Protein AF-A0A521I6F6-F1 (afdb_monomer_lite)

pLDDT: mean 76.45, std 18.42, range [33.59, 97.12]

Radius of gyration: 25.3 Å; chains: 1; bounding box: 69×33×80 Å

Secondary structure (DSSP, 8-state):
-----S---TT-TTTGGG---------SSSHHHHHHHHHHHHHHHHHHHHHHTSSBHHHHHHHHHHHHHHHHHHHHHTT-TT--B-S---TT-SS--TTB--HHHHHHHHHHHHHHHHHHHHHHHHHHHHHHH-S--BSTT--TTSPPTT-TTSPPP---

Structure (mmCIF, N/CA/C/O backbone):
data_AF-A0A521I6F6-F1
#
_entry.id   AF-A0A521I6F6-F1
#
loop_
_atom_site.group_PDB
_atom_site.id
_atom_site.type_symbol
_atom_site.label_atom_id
_atom_site.label_alt_id
_atom_site.label_comp_id
_atom_site.label_asym_id
_atom_site.label_entity_id
_atom_site.label_seq_id
_atom_site.pdbx_PDB_ins_code
_atom_site.Cartn_x
_atom_site.Cartn_y
_atom_site.Cartn_z
_atom_site.occupancy
_atom_site.B_iso_or_equiv
_atom_site.auth_seq_id
_atom_site.auth_comp_id
_atom_site.auth_asym_id
_atom_site.auth_atom_id
_atom_site.pdbx_PDB_model_num
ATOM 1 N N . MET A 1 1 ? 45.689 -4.421 -14.479 1.00 36.25 1 MET A N 1
ATOM 2 C CA . MET A 1 1 ? 46.408 -5.324 -13.557 1.00 36.25 1 MET A CA 1
ATOM 3 C C . MET A 1 1 ? 45.400 -5.779 -12.518 1.00 36.25 1 MET A C 1
ATOM 5 O O . MET A 1 1 ? 44.936 -4.958 -11.743 1.00 36.25 1 MET A O 1
ATOM 9 N N . TRP A 1 2 ? 44.954 -7.030 -12.613 1.00 33.59 2 TRP A N 1
ATOM 10 C CA . TRP A 1 2 ? 43.974 -7.620 -11.702 1.00 33.59 2 TRP A CA 1
ATOM 11 C C . TRP A 1 2 ? 44.719 -8.201 -10.499 1.00 33.59 2 TRP A C 1
ATOM 13 O O . TRP A 1 2 ? 45.582 -9.055 -10.679 1.00 33.59 2 TRP A O 1
ATOM 23 N N . GLY A 1 3 ? 44.410 -7.725 -9.294 1.00 38.66 3 GLY A N 1
ATOM 24 C CA . GLY A 1 3 ? 44.897 -8.291 -8.039 1.00 38.66 3 GLY A CA 1
ATOM 25 C C . GLY A 1 3 ? 43.709 -8.768 -7.217 1.00 38.66 3 GLY A C 1
ATOM 26 O O . GLY A 1 3 ? 43.016 -7.954 -6.620 1.00 38.66 3 GLY A O 1
ATOM 27 N N . CYS A 1 4 ? 43.458 -10.076 -7.214 1.00 44.09 4 CYS A N 1
ATOM 28 C CA . CYS A 1 4 ? 42.505 -10.721 -6.318 1.00 44.09 4 CYS A CA 1
ATOM 29 C C . CYS A 1 4 ? 43.329 -11.585 -5.356 1.00 44.09 4 CYS A C 1
ATOM 31 O O . CYS A 1 4 ? 43.842 -12.628 -5.755 1.00 44.09 4 CYS A O 1
ATOM 33 N N . SER A 1 5 ? 43.530 -11.121 -4.121 1.00 51.38 5 SER A N 1
ATOM 34 C CA . SER A 1 5 ? 44.301 -11.836 -3.099 1.00 51.38 5 SER A CA 1
ATOM 35 C C . SER A 1 5 ? 43.396 -12.295 -1.950 1.00 51.38 5 SER A C 1
ATOM 37 O O . SER A 1 5 ? 43.054 -11.501 -1.075 1.00 51.38 5 SER A O 1
ATOM 39 N N . SER A 1 6 ? 43.114 -13.603 -1.949 1.00 49.06 6 SER A N 1
ATOM 40 C CA . SER A 1 6 ? 42.785 -14.450 -0.780 1.00 49.06 6 SER A CA 1
ATOM 41 C C . SER A 1 6 ? 41.321 -14.442 -0.264 1.00 49.06 6 SER A C 1
ATOM 43 O O . SER A 1 6 ? 40.502 -13.652 -0.725 1.00 49.06 6 SER A O 1
ATOM 45 N N . PRO A 1 7 ? 40.912 -15.441 0.553 1.00 48.81 7 PRO A N 1
ATOM 46 C CA . PRO A 1 7 ? 40.033 -16.532 0.133 1.00 48.81 7 PRO A CA 1
ATOM 47 C C . PRO A 1 7 ? 38.589 -16.325 0.615 1.00 48.81 7 PRO A C 1
ATOM 49 O O . PRO A 1 7 ? 38.342 -15.872 1.731 1.00 48.81 7 PRO A O 1
ATOM 52 N N . CYS A 1 8 ? 37.622 -16.720 -0.214 1.00 49.72 8 CYS A N 1
ATOM 53 C CA . CYS A 1 8 ? 36.204 -16.742 0.141 1.00 49.72 8 CYS A CA 1
ATOM 54 C C . CYS A 1 8 ? 35.937 -17.792 1.232 1.00 49.72 8 CYS A C 1
ATOM 56 O O . CYS A 1 8 ? 35.739 -18.970 0.945 1.00 49.72 8 CYS A O 1
ATOM 58 N N . GLY A 1 9 ? 35.933 -17.357 2.492 1.00 39.78 9 GLY A N 1
ATOM 59 C CA . GLY A 1 9 ? 35.354 -18.110 3.599 1.00 39.78 9 GLY A CA 1
ATOM 60 C C . GLY A 1 9 ? 33.828 -18.148 3.481 1.00 39.78 9 GLY A C 1
ATOM 61 O O . GLY A 1 9 ? 33.192 -17.150 3.143 1.00 39.78 9 GLY A O 1
ATOM 62 N N . VAL A 1 10 ? 33.240 -19.304 3.781 1.00 52.94 10 VAL A N 1
ATOM 63 C CA . VAL A 1 10 ? 31.837 -19.704 3.537 1.00 52.94 10 VAL A CA 1
ATOM 64 C C . VAL A 1 10 ? 30.796 -18.945 4.394 1.00 52.94 10 VAL A C 1
ATOM 66 O O . VAL A 1 10 ? 29.662 -19.386 4.538 1.00 52.94 10 VAL A O 1
ATOM 69 N N . LEU A 1 11 ? 31.149 -17.792 4.973 1.00 46.28 11 LEU A N 1
ATOM 70 C CA . LEU A 1 11 ? 30.332 -17.080 5.965 1.00 46.28 11 LEU A CA 1
ATOM 71 C C . LEU A 1 11 ? 29.989 -15.622 5.605 1.00 46.28 11 LEU A C 1
ATOM 73 O O . LEU A 1 11 ? 29.666 -14.830 6.486 1.00 46.28 11 LEU A O 1
ATOM 77 N N . SER A 1 12 ? 30.045 -15.225 4.327 1.00 44.75 12 SER A N 1
ATOM 78 C CA . SER A 1 12 ? 29.740 -13.834 3.948 1.00 44.75 12 SER A CA 1
ATOM 79 C C . SER A 1 12 ? 29.105 -13.670 2.562 1.00 44.75 12 SER A C 1
ATOM 81 O O . SER A 1 12 ? 29.614 -12.964 1.696 1.00 44.75 12 SER A O 1
ATOM 83 N N . ALA A 1 13 ? 27.937 -14.279 2.347 1.00 44.97 13 ALA A N 1
ATOM 84 C CA . ALA A 1 13 ? 27.111 -13.977 1.170 1.00 44.97 13 ALA A CA 1
ATOM 85 C C . ALA A 1 13 ? 26.519 -12.548 1.211 1.00 44.97 13 ALA A C 1
ATOM 87 O O . ALA A 1 13 ? 26.212 -11.971 0.173 1.00 44.97 13 ALA A O 1
ATOM 88 N N . VAL A 1 14 ? 26.410 -11.939 2.399 1.00 52.78 14 VAL A N 1
ATOM 89 C CA . VAL A 1 14 ? 25.788 -10.613 2.582 1.00 52.78 14 VAL A CA 1
ATOM 90 C C . VAL A 1 14 ? 26.764 -9.452 2.318 1.00 52.78 14 VAL A C 1
ATOM 92 O O . VAL A 1 14 ? 26.336 -8.369 1.926 1.00 52.78 14 VAL A O 1
ATOM 95 N N . MET A 1 15 ? 28.081 -9.658 2.451 1.00 45.84 15 MET A N 1
ATOM 96 C CA . MET A 1 15 ? 29.073 -8.577 2.306 1.00 45.84 15 MET A CA 1
ATOM 97 C C . MET A 1 15 ? 29.595 -8.404 0.868 1.00 45.84 15 MET A C 1
ATOM 99 O O . MET A 1 15 ? 30.057 -7.324 0.503 1.00 45.84 15 MET A O 1
ATOM 103 N N . CYS A 1 16 ? 29.457 -9.423 0.011 1.00 36.06 16 CYS A N 1
ATOM 104 C CA . CYS A 1 16 ? 29.855 -9.335 -1.401 1.00 36.06 16 CYS A CA 1
ATOM 105 C C . CYS A 1 16 ? 28.903 -8.455 -2.243 1.00 36.06 16 CYS A C 1
ATOM 107 O O . CYS A 1 16 ? 29.265 -7.993 -3.320 1.00 36.06 16 CYS A O 1
ATOM 109 N N . MET A 1 17 ? 27.711 -8.133 -1.729 1.00 48.28 17 MET A N 1
ATOM 110 C CA . MET A 1 17 ? 26.736 -7.285 -2.426 1.00 48.28 17 MET A CA 1
ATOM 111 C C . MET A 1 17 ? 27.010 -5.776 -2.281 1.00 48.28 17 MET A C 1
ATOM 113 O O . MET A 1 17 ? 26.285 -4.960 -2.847 1.00 48.28 17 MET A O 1
ATOM 117 N N . ARG A 1 18 ? 28.060 -5.378 -1.542 1.00 51.34 18 ARG A N 1
ATOM 118 C CA . ARG A 1 18 ? 28.409 -3.962 -1.314 1.00 51.34 18 ARG A CA 1
ATOM 119 C C . ARG A 1 18 ? 29.493 -3.414 -2.254 1.00 51.34 18 ARG A C 1
ATOM 121 O O . ARG A 1 18 ? 29.823 -2.239 -2.150 1.00 51.34 18 ARG A O 1
ATOM 128 N N . CYS A 1 19 ? 30.024 -4.200 -3.191 1.00 40.94 19 CYS A N 1
ATOM 129 C CA . CYS A 1 19 ? 31.080 -3.729 -4.092 1.00 40.94 19 CYS A CA 1
ATOM 130 C C . CYS A 1 19 ? 30.731 -3.961 -5.567 1.00 40.94 19 CYS A C 1
ATOM 132 O O . CYS A 1 19 ? 31.192 -4.899 -6.209 1.00 40.94 19 CYS A O 1
ATOM 134 N N . SER A 1 20 ? 29.890 -3.081 -6.106 1.00 45.88 20 SER A N 1
ATOM 135 C CA . SER A 1 20 ? 29.842 -2.773 -7.539 1.00 45.88 20 SER A CA 1
ATOM 136 C C . SER A 1 20 ? 29.241 -1.381 -7.748 1.00 45.88 20 SER A C 1
ATOM 138 O O . SER A 1 20 ? 28.039 -1.261 -7.979 1.00 45.88 20 SER A O 1
ATOM 140 N N . PRO A 1 21 ? 30.034 -0.299 -7.687 1.00 46.84 21 PRO A N 1
ATOM 141 C CA . PRO A 1 21 ? 29.662 0.939 -8.343 1.00 46.84 21 PRO A CA 1
ATOM 142 C C . PRO A 1 21 ? 30.082 0.834 -9.816 1.00 46.84 21 PRO A C 1
ATOM 144 O O . PRO A 1 21 ? 31.234 1.077 -10.168 1.00 46.84 21 PRO A O 1
ATOM 147 N N . MET A 1 22 ? 29.148 0.470 -10.700 1.00 43.25 22 MET A N 1
ATOM 148 C CA . MET A 1 22 ? 29.300 0.705 -12.142 1.00 43.25 22 MET A CA 1
ATOM 149 C C . MET A 1 22 ? 29.073 2.197 -12.424 1.00 43.25 22 MET A C 1
ATOM 151 O O . MET A 1 22 ? 28.010 2.615 -12.876 1.00 43.25 22 MET A O 1
ATOM 155 N N . ALA A 1 23 ? 30.077 3.015 -12.119 1.00 48.19 23 ALA A N 1
ATOM 156 C CA . ALA A 1 23 ? 30.152 4.400 -12.566 1.00 48.19 23 ALA A CA 1
ATOM 157 C C . ALA A 1 23 ? 30.894 4.448 -13.911 1.00 48.19 23 ALA A C 1
ATOM 159 O O . ALA A 1 23 ? 32.088 4.727 -13.972 1.00 48.19 23 ALA A O 1
ATOM 160 N N . GLY A 1 24 ? 30.180 4.127 -14.993 1.00 40.22 24 GLY A N 1
ATOM 161 C CA . GLY A 1 24 ? 30.572 4.539 -16.342 1.00 40.22 24 GLY A CA 1
ATOM 162 C C . GLY A 1 24 ? 30.176 6.004 -16.582 1.00 40.22 24 GLY A C 1
ATOM 163 O O . GLY A 1 24 ? 29.232 6.480 -15.942 1.00 40.22 24 GLY A O 1
ATOM 164 N N . PRO A 1 25 ? 30.869 6.740 -17.469 1.00 43.34 25 PRO A N 1
ATOM 165 C CA . PRO A 1 25 ? 30.523 8.123 -17.791 1.00 43.34 25 PRO A CA 1
ATOM 166 C C . PRO A 1 25 ? 29.089 8.183 -18.338 1.00 43.34 25 PRO A C 1
ATOM 168 O O . PRO A 1 25 ? 28.783 7.627 -19.394 1.00 43.34 25 PRO A O 1
ATOM 171 N N . ARG A 1 26 ? 28.194 8.809 -17.566 1.00 55.88 26 ARG A N 1
ATOM 172 C CA . ARG A 1 26 ? 26.788 9.016 -17.913 1.00 55.88 26 ARG A CA 1
ATOM 173 C C . ARG A 1 26 ? 26.696 10.112 -18.976 1.00 55.88 26 ARG A C 1
ATOM 175 O O . ARG A 1 26 ? 27.105 11.239 -18.731 1.00 55.88 26 ARG A O 1
ATOM 182 N N . HIS A 1 27 ? 26.119 9.797 -20.133 1.00 51.62 27 HIS A N 1
ATOM 183 C CA . HIS A 1 27 ? 25.447 10.820 -20.931 1.00 51.62 27 HIS A CA 1
ATOM 184 C C . HIS A 1 27 ? 24.109 11.116 -20.242 1.00 51.62 27 HIS A C 1
ATOM 186 O O . HIS A 1 27 ? 23.177 10.309 -20.236 1.00 51.62 27 HIS A O 1
ATOM 192 N N . ASP A 1 28 ? 24.107 12.245 -19.548 1.00 53.84 28 ASP A N 1
ATOM 193 C CA . ASP A 1 28 ? 23.118 12.704 -18.587 1.00 53.84 28 ASP A CA 1
ATOM 194 C C . ASP A 1 28 ? 21.894 13.330 -19.257 1.00 53.84 28 ASP A C 1
ATOM 196 O O . ASP A 1 28 ? 21.827 14.539 -19.374 1.00 53.84 28 ASP A O 1
ATOM 200 N N . GLU A 1 29 ? 20.908 12.519 -19.652 1.00 52.47 29 GLU A N 1
ATOM 201 C CA . GLU A 1 29 ? 19.541 12.998 -19.974 1.00 52.47 29 GLU A CA 1
ATOM 202 C C . GLU A 1 29 ? 18.436 12.034 -19.454 1.00 52.47 29 GLU A C 1
ATOM 204 O O . GLU A 1 29 ? 17.247 12.277 -19.636 1.00 52.47 29 GLU A O 1
ATOM 209 N N . GLY A 1 30 ? 18.798 10.923 -18.783 1.00 52.16 30 GLY A N 1
ATOM 210 C CA . GLY A 1 30 ? 17.850 9.876 -18.338 1.00 52.16 30 GLY A CA 1
ATOM 211 C C . GLY A 1 30 ? 17.871 9.520 -16.842 1.00 52.16 30 GLY A C 1
ATOM 212 O O . GLY A 1 30 ? 17.062 8.711 -16.391 1.00 52.16 30 GLY A O 1
ATOM 213 N N . GLY A 1 31 ? 18.786 10.097 -16.052 1.00 59.16 31 GLY A N 1
ATOM 214 C CA . GLY A 1 31 ? 18.905 9.814 -14.611 1.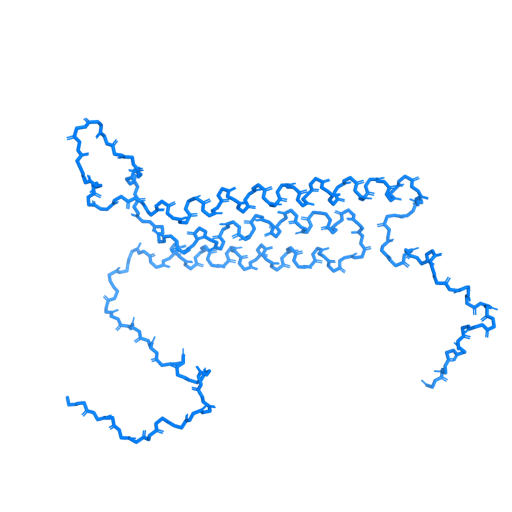00 59.16 31 GLY A CA 1
ATOM 215 C C . GLY A 1 31 ? 17.883 10.553 -13.738 1.00 59.16 31 GLY A C 1
ATOM 216 O O . GLY A 1 31 ? 17.480 10.045 -12.690 1.00 59.16 31 GLY A O 1
ATOM 217 N N . SER A 1 32 ? 17.423 11.724 -14.186 1.00 68.94 32 SER A N 1
ATOM 218 C CA . SER A 1 32 ? 16.439 12.557 -13.479 1.00 68.94 32 SER A CA 1
ATOM 219 C C . SER A 1 32 ? 15.095 11.844 -13.316 1.00 68.94 32 SER A C 1
ATOM 221 O O . SER A 1 32 ? 14.529 11.845 -12.224 1.00 68.94 32 SER A O 1
ATOM 223 N N . MET A 1 33 ? 14.623 11.165 -14.366 1.00 78.62 33 MET A N 1
ATOM 224 C CA . MET A 1 33 ? 13.333 10.468 -14.367 1.00 78.62 33 MET A CA 1
ATOM 225 C C . MET A 1 33 ? 13.295 9.328 -13.340 1.00 78.62 33 MET A C 1
ATOM 227 O O . MET A 1 33 ? 12.330 9.191 -12.590 1.00 78.62 33 MET A O 1
ATOM 231 N N . GLY A 1 34 ? 14.366 8.530 -13.267 1.00 83.69 34 GLY A N 1
ATOM 232 C CA . GLY A 1 34 ? 14.472 7.429 -12.308 1.00 83.69 34 GLY A CA 1
ATOM 233 C C . GLY A 1 34 ? 14.531 7.915 -10.859 1.00 83.69 34 GLY A C 1
ATOM 234 O O . GLY A 1 34 ? 13.883 7.331 -9.992 1.00 83.69 34 GLY A O 1
ATOM 235 N N . LEU A 1 35 ? 15.253 9.012 -10.604 1.00 86.88 35 LEU A N 1
ATOM 236 C CA . LEU A 1 35 ? 15.333 9.621 -9.275 1.00 86.88 35 LEU A CA 1
ATOM 237 C C . LEU A 1 35 ? 13.979 10.196 -8.834 1.00 86.88 35 LEU A C 1
ATOM 239 O O . LEU A 1 35 ? 13.560 9.966 -7.702 1.00 86.88 35 LEU A O 1
ATOM 243 N N . MET A 1 36 ? 13.275 10.898 -9.728 1.00 88.69 36 MET A N 1
ATOM 244 C CA . MET A 1 36 ? 11.937 11.423 -9.442 1.00 88.69 36 MET A CA 1
ATOM 245 C C . MET A 1 36 ? 10.956 10.297 -9.115 1.00 88.69 36 MET A C 1
ATOM 247 O O . MET A 1 36 ? 10.284 10.360 -8.088 1.00 88.69 36 MET A O 1
ATOM 251 N N . LEU A 1 37 ? 10.940 9.227 -9.918 1.00 88.81 37 LEU A N 1
ATOM 252 C CA . LEU A 1 37 ? 10.106 8.052 -9.655 1.00 88.81 37 LEU A CA 1
ATOM 253 C C . LEU A 1 37 ? 10.446 7.392 -8.312 1.00 88.81 37 LEU A C 1
ATOM 255 O O . LEU A 1 37 ? 9.536 7.079 -7.548 1.00 88.81 37 LEU A O 1
ATOM 259 N N . ALA A 1 38 ? 11.732 7.230 -7.982 1.00 90.19 38 ALA A N 1
ATOM 260 C CA . ALA A 1 38 ? 12.161 6.671 -6.698 1.00 90.19 38 ALA A CA 1
ATOM 261 C C . ALA A 1 38 ? 11.679 7.506 -5.498 1.00 90.19 38 ALA A C 1
ATOM 263 O O . ALA A 1 38 ? 11.189 6.947 -4.512 1.00 90.19 38 ALA A O 1
ATOM 264 N N . ILE A 1 39 ? 11.785 8.837 -5.581 1.00 94.19 39 ILE A N 1
ATOM 265 C CA . ILE A 1 39 ? 11.321 9.749 -4.525 1.00 94.19 39 ILE A CA 1
ATOM 266 C C . ILE A 1 39 ? 9.799 9.661 -4.385 1.00 94.19 39 ILE A C 1
ATOM 268 O O . ILE A 1 39 ? 9.297 9.491 -3.275 1.00 94.19 39 ILE A O 1
ATOM 272 N N . THR A 1 40 ? 9.061 9.707 -5.496 1.00 93.88 40 THR A N 1
ATOM 273 C CA . THR A 1 40 ? 7.599 9.586 -5.490 1.00 93.88 40 THR A CA 1
ATOM 274 C C . THR A 1 40 ? 7.144 8.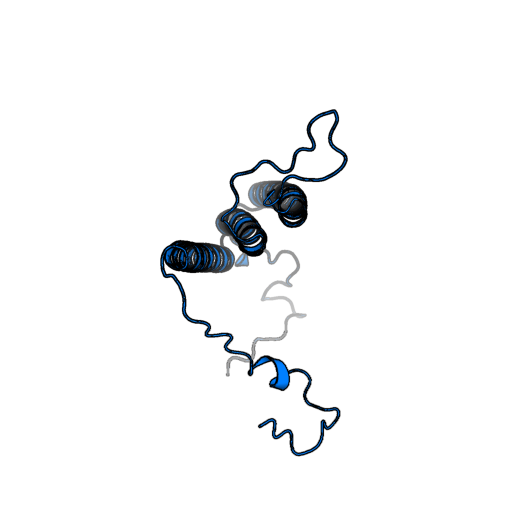261 -4.882 1.00 93.88 40 THR A C 1
ATOM 276 O O . THR A 1 40 ? 6.292 8.266 -3.997 1.00 93.88 40 THR A O 1
ATOM 279 N N . ILE A 1 41 ? 7.744 7.134 -5.282 1.00 94.81 41 ILE A N 1
ATOM 280 C CA . ILE A 1 41 ? 7.436 5.814 -4.713 1.00 94.81 41 ILE A CA 1
ATOM 281 C C . ILE A 1 41 ? 7.693 5.814 -3.204 1.00 94.81 41 ILE A C 1
ATOM 283 O O . ILE A 1 41 ? 6.837 5.374 -2.442 1.00 94.81 41 ILE A O 1
ATOM 287 N N . SER A 1 42 ? 8.832 6.350 -2.762 1.00 95.00 42 SER A N 1
ATOM 288 C CA . SER A 1 42 ? 9.194 6.390 -1.340 1.00 95.00 42 SER A CA 1
ATOM 289 C C . SER A 1 42 ? 8.183 7.185 -0.509 1.00 95.00 42 SER A C 1
ATOM 291 O O . SER A 1 42 ? 7.797 6.743 0.571 1.00 95.00 42 SER A O 1
ATOM 293 N N . ILE A 1 43 ? 7.701 8.321 -1.027 1.00 97.12 43 ILE A N 1
ATOM 294 C CA . ILE A 1 43 ? 6.662 9.132 -0.373 1.00 97.12 43 ILE A CA 1
ATOM 295 C C . ILE A 1 43 ? 5.340 8.361 -0.299 1.00 97.12 43 ILE A C 1
ATOM 297 O O . ILE A 1 43 ? 4.721 8.320 0.761 1.00 97.12 43 ILE A O 1
ATOM 301 N N . ILE A 1 44 ? 4.913 7.718 -1.390 1.00 96.75 44 ILE A N 1
ATOM 302 C CA . ILE A 1 44 ? 3.657 6.950 -1.420 1.00 96.75 44 ILE A CA 1
ATOM 303 C C . ILE A 1 44 ? 3.727 5.768 -0.442 1.00 96.75 44 ILE A C 1
ATOM 305 O O . ILE A 1 44 ? 2.771 5.530 0.295 1.00 96.75 44 ILE A O 1
ATOM 309 N N . VAL A 1 45 ? 4.862 5.061 -0.384 1.00 97.06 45 VAL A N 1
ATOM 310 C CA . VAL A 1 45 ? 5.085 3.982 0.591 1.00 97.06 45 VAL A CA 1
ATOM 311 C C . VAL A 1 45 ? 5.027 4.525 2.017 1.00 97.06 45 VAL A C 1
ATOM 313 O O . VAL A 1 45 ? 4.323 3.954 2.845 1.00 97.06 45 VAL A O 1
ATOM 316 N N . ALA A 1 46 ? 5.702 5.642 2.305 1.00 97.06 46 ALA A N 1
ATOM 317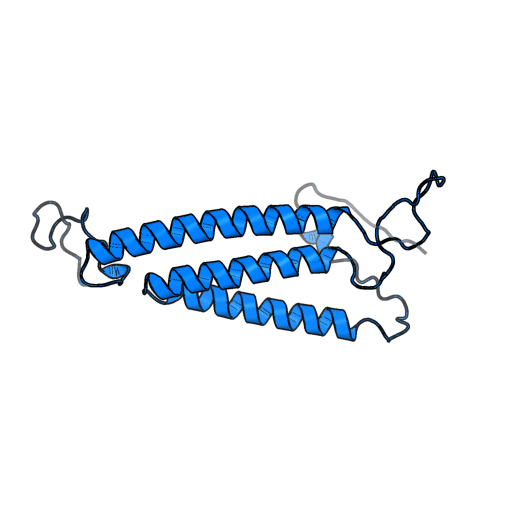 C CA . ALA A 1 46 ? 5.679 6.257 3.630 1.00 97.06 46 ALA A CA 1
ATOM 318 C C . ALA A 1 46 ? 4.255 6.649 4.056 1.00 97.06 46 ALA A C 1
ATOM 320 O O . ALA A 1 46 ? 3.831 6.315 5.159 1.00 97.06 46 ALA A O 1
ATOM 321 N N . VAL A 1 47 ? 3.488 7.288 3.168 1.00 97.06 47 VAL A N 1
ATOM 322 C CA . VAL A 1 47 ? 2.082 7.647 3.415 1.00 97.06 47 VAL A CA 1
ATOM 323 C C . VAL A 1 47 ? 1.230 6.400 3.651 1.00 97.06 47 VAL A C 1
ATOM 325 O O . VAL A 1 47 ? 0.458 6.360 4.606 1.00 97.06 47 VAL A O 1
ATOM 328 N N . GLY A 1 48 ? 1.394 5.364 2.826 1.00 96.19 48 GLY A N 1
ATOM 329 C CA . GLY A 1 48 ? 0.684 4.096 2.973 1.00 96.19 48 GLY A CA 1
ATOM 330 C C . GLY A 1 48 ? 0.961 3.412 4.314 1.00 96.19 48 GLY A C 1
ATOM 331 O O . GLY A 1 48 ? 0.028 2.983 4.989 1.00 96.19 48 GLY A O 1
ATOM 332 N N . VAL A 1 49 ? 2.224 3.376 4.746 1.00 96.69 49 VAL A N 1
ATOM 333 C CA . VAL A 1 49 ? 2.614 2.828 6.055 1.00 96.69 49 VAL A CA 1
ATOM 334 C C . VAL A 1 49 ? 2.041 3.667 7.198 1.00 96.69 49 VAL A C 1
ATOM 336 O O . VAL A 1 49 ? 1.451 3.108 8.117 1.00 96.69 49 VAL A O 1
ATOM 339 N N . LEU A 1 50 ? 2.138 4.998 7.137 1.00 96.31 50 LEU A N 1
ATOM 340 C CA . LEU A 1 50 ? 1.574 5.876 8.170 1.00 96.31 50 LEU A CA 1
ATOM 341 C C . LEU A 1 50 ? 0.049 5.720 8.299 1.00 96.31 50 LEU A C 1
ATOM 343 O O . LEU A 1 50 ? -0.481 5.753 9.408 1.00 96.31 50 LEU A O 1
ATOM 347 N N . LEU A 1 51 ? -0.656 5.495 7.188 1.00 94.62 51 LEU A N 1
ATOM 348 C CA . LEU A 1 51 ? -2.089 5.191 7.190 1.00 94.62 51 LEU A CA 1
ATOM 349 C C . LEU A 1 51 ? -2.398 3.848 7.865 1.00 94.62 51 LEU A C 1
ATOM 351 O O . LEU A 1 51 ? -3.368 3.766 8.618 1.00 94.62 51 LEU A O 1
ATOM 355 N N . LEU A 1 52 ? -1.574 2.815 7.660 1.00 93.94 52 LEU A N 1
ATOM 356 C CA . LEU A 1 52 ? -1.746 1.524 8.340 1.00 93.94 52 LEU A CA 1
ATOM 357 C C . LEU A 1 52 ? -1.590 1.626 9.865 1.00 93.94 52 LEU A C 1
ATOM 359 O O . LEU A 1 52 ? -2.218 0.859 10.587 1.00 93.94 52 LEU A O 1
ATOM 363 N N . LEU A 1 53 ? -0.796 2.580 10.358 1.00 93.75 53 LEU A N 1
ATOM 364 C CA . LEU A 1 53 ? -0.560 2.796 11.792 1.00 93.75 53 LEU A CA 1
ATOM 365 C C . LEU A 1 53 ? -1.659 3.621 12.488 1.00 93.75 53 LEU A C 1
ATOM 367 O O . LEU A 1 53 ? -1.584 3.857 13.689 1.00 93.75 53 LEU A O 1
ATOM 371 N N . SER A 1 54 ? -2.670 4.091 11.761 1.00 89.00 54 SER A N 1
ATOM 372 C CA . SER A 1 54 ? -3.584 5.132 12.249 1.00 89.00 54 SER A CA 1
ATOM 373 C C . SER A 1 54 ? -4.709 4.667 13.189 1.00 89.00 54 SER A C 1
ATOM 375 O O . SER A 1 54 ? -5.513 5.501 13.598 1.00 89.00 54 SER A O 1
ATOM 377 N N . GLY A 1 55 ? -4.795 3.372 13.514 1.00 86.69 55 GLY A N 1
ATOM 378 C CA . GLY A 1 55 ? -5.777 2.817 14.462 1.00 86.69 55 GLY A CA 1
ATOM 379 C C . GLY A 1 55 ? -7.237 2.792 13.981 1.00 86.69 55 GLY A C 1
ATOM 380 O O . GLY A 1 55 ? -8.062 2.112 14.577 1.00 86.69 55 GLY A O 1
ATOM 381 N N . GLU A 1 56 ? -7.577 3.456 12.872 1.00 90.38 56 GLU A N 1
ATOM 382 C CA . GLU A 1 56 ? -8.927 3.442 12.294 1.00 90.38 56 GLU A CA 1
ATOM 383 C C . GLU A 1 56 ? -9.037 2.443 11.131 1.00 90.38 56 GLU A C 1
ATOM 385 O O . GLU A 1 56 ? -8.266 2.495 10.168 1.00 90.38 56 GLU A O 1
ATOM 390 N N . LEU A 1 57 ? -10.063 1.581 11.154 1.00 91.25 57 LEU A N 1
ATOM 391 C CA . LEU A 1 57 ? -10.281 0.543 10.131 1.00 91.25 57 LEU A CA 1
ATOM 392 C C . LEU A 1 57 ? -10.388 1.122 8.713 1.00 91.25 57 LEU A C 1
ATOM 394 O O . LEU A 1 57 ? -9.845 0.562 7.763 1.00 91.25 57 LEU A O 1
ATOM 398 N N . PHE A 1 58 ? -11.062 2.263 8.553 1.00 90.81 58 PHE A N 1
ATOM 399 C CA . PHE A 1 58 ? -11.217 2.898 7.243 1.00 90.81 58 PHE A CA 1
ATOM 400 C C . PHE A 1 58 ? -9.886 3.434 6.698 1.00 90.81 58 PHE A C 1
ATOM 402 O O . PHE A 1 58 ? -9.574 3.261 5.518 1.00 90.81 58 PHE A O 1
ATOM 409 N N . ARG A 1 59 ? -9.061 4.031 7.565 1.00 93.44 59 ARG A N 1
ATOM 410 C CA . ARG A 1 59 ? -7.722 4.499 7.190 1.00 93.44 59 ARG A CA 1
ATOM 411 C C . ARG A 1 59 ? -6.790 3.338 6.857 1.00 93.44 59 ARG A C 1
ATOM 413 O O . ARG A 1 59 ? -5.976 3.479 5.950 1.00 93.44 59 ARG A O 1
ATOM 420 N N . LEU A 1 60 ? -6.957 2.185 7.507 1.00 94.12 60 LEU A N 1
ATOM 421 C CA . LEU A 1 60 ? -6.240 0.956 7.167 1.00 94.12 60 LEU A CA 1
ATOM 422 C C . LEU A 1 60 ? -6.576 0.490 5.741 1.00 94.12 60 LEU A C 1
ATOM 424 O O . LEU A 1 60 ? -5.663 0.209 4.966 1.00 94.12 60 LEU A O 1
ATOM 428 N N . VAL A 1 61 ? -7.858 0.479 5.350 1.00 95.12 61 VAL A N 1
ATOM 429 C CA . VAL A 1 61 ? -8.278 0.126 3.976 1.00 95.12 61 VAL A CA 1
ATOM 430 C C . VAL A 1 61 ? -7.675 1.088 2.946 1.00 95.12 61 VAL A C 1
ATOM 432 O O . VAL A 1 61 ? -7.150 0.646 1.922 1.00 95.12 61 VAL A O 1
ATOM 435 N N . ILE A 1 62 ? -7.689 2.395 3.224 1.00 95.25 62 ILE A N 1
ATOM 436 C CA . ILE A 1 62 ? -7.052 3.396 2.352 1.00 95.25 62 ILE A CA 1
ATOM 437 C C . ILE A 1 62 ? -5.533 3.178 2.294 1.00 95.25 62 ILE A C 1
ATOM 439 O O . ILE A 1 62 ? -4.952 3.230 1.212 1.00 95.25 62 ILE A O 1
ATOM 443 N N . GLY A 1 63 ? -4.887 2.882 3.424 1.00 95.06 63 GLY A N 1
ATOM 444 C CA . GLY A 1 63 ? -3.460 2.564 3.489 1.00 95.06 63 GLY A CA 1
ATOM 445 C C . GLY A 1 63 ? -3.087 1.370 2.609 1.00 95.06 63 GLY A C 1
ATOM 446 O O . GLY A 1 63 ? -2.130 1.450 1.839 1.00 95.06 63 GLY A O 1
ATOM 447 N N . LEU A 1 64 ? -3.893 0.303 2.636 1.00 95.62 64 LEU A N 1
ATOM 448 C CA . LEU A 1 64 ? -3.731 -0.854 1.748 1.00 95.62 64 LEU A CA 1
ATOM 449 C C . LEU A 1 64 ? -3.892 -0.479 0.267 1.00 95.62 64 LEU A C 1
ATOM 451 O O . LEU A 1 64 ? -3.113 -0.945 -0.565 1.00 95.62 64 LEU A O 1
ATOM 455 N N . ALA A 1 65 ? -4.851 0.387 -0.072 1.00 95.94 65 ALA A N 1
ATOM 456 C CA . ALA A 1 65 ? -5.058 0.853 -1.445 1.00 95.94 65 ALA A CA 1
ATOM 457 C C . ALA A 1 65 ? -3.863 1.658 -1.984 1.00 95.94 65 ALA A C 1
ATOM 459 O O . ALA A 1 65 ? -3.393 1.440 -3.108 1.00 95.94 65 ALA A O 1
ATOM 460 N N . VAL A 1 66 ? -3.343 2.570 -1.158 1.00 96.38 66 VAL A N 1
ATOM 461 C CA . VAL A 1 66 ? -2.172 3.397 -1.475 1.00 96.38 66 VAL A CA 1
ATOM 462 C C . VAL A 1 66 ? -0.923 2.522 -1.626 1.00 96.38 66 VAL A C 1
ATOM 464 O O . VAL A 1 66 ? -0.198 2.661 -2.613 1.00 96.38 66 VAL A O 1
ATOM 467 N N . LEU A 1 67 ? -0.703 1.563 -0.718 1.00 95.88 67 LEU A N 1
ATOM 468 C CA . LEU A 1 67 ? 0.412 0.614 -0.818 1.00 95.88 67 LEU A CA 1
ATOM 469 C C . LEU A 1 67 ? 0.313 -0.295 -2.042 1.00 95.88 67 LEU A C 1
ATOM 471 O O . LEU A 1 67 ? 1.327 -0.529 -2.695 1.00 95.88 67 LEU A O 1
ATOM 475 N N . GLY A 1 68 ? -0.884 -0.767 -2.397 1.00 94.75 68 GLY A N 1
ATOM 476 C CA . GLY A 1 68 ? -1.089 -1.551 -3.617 1.00 94.75 68 GLY A CA 1
ATOM 477 C C . GLY A 1 68 ? -0.644 -0.782 -4.863 1.00 94.75 68 GLY A C 1
ATOM 478 O O . GLY A 1 68 ? 0.063 -1.317 -5.717 1.00 94.75 68 GLY A O 1
ATOM 479 N N . THR A 1 69 ? -0.965 0.512 -4.925 1.00 95.19 69 THR A N 1
ATOM 480 C CA . THR A 1 69 ? -0.491 1.397 -6.001 1.00 95.19 69 THR A CA 1
ATOM 481 C C . THR A 1 69 ? 1.031 1.575 -5.962 1.00 95.19 69 THR A C 1
ATOM 483 O O . THR A 1 69 ? 1.677 1.510 -7.006 1.00 95.19 69 THR A O 1
ATOM 486 N N . ALA A 1 70 ? 1.628 1.724 -4.776 1.00 95.31 70 ALA A N 1
ATOM 487 C CA . ALA A 1 70 ? 3.079 1.831 -4.623 1.00 95.31 70 ALA A CA 1
ATOM 488 C C . ALA A 1 70 ? 3.825 0.583 -5.125 1.00 95.31 70 ALA A C 1
ATOM 490 O O . ALA A 1 70 ? 4.817 0.707 -5.840 1.00 95.31 70 ALA A O 1
ATOM 491 N N . VAL A 1 71 ? 3.330 -0.617 -4.805 1.00 93.88 71 VAL A N 1
ATOM 492 C CA . VAL A 1 71 ? 3.917 -1.888 -5.264 1.00 93.88 71 VAL A CA 1
ATOM 493 C C . VAL A 1 71 ? 3.889 -1.986 -6.789 1.00 93.88 71 VAL A C 1
ATOM 495 O O . VAL A 1 71 ? 4.896 -2.354 -7.393 1.00 93.88 71 VAL A O 1
ATOM 498 N N . ASN A 1 72 ? 2.783 -1.588 -7.426 1.00 93.56 72 ASN A N 1
ATOM 499 C CA . ASN A 1 72 ? 2.694 -1.556 -8.889 1.00 93.56 72 ASN A CA 1
ATOM 500 C C . ASN A 1 72 ? 3.772 -0.647 -9.506 1.00 93.56 72 ASN A C 1
ATOM 502 O O . ASN A 1 72 ? 4.404 -1.022 -10.495 1.00 93.56 72 ASN A O 1
ATOM 506 N N . LEU A 1 73 ? 4.037 0.513 -8.896 1.00 91.88 73 LEU A N 1
ATOM 507 C CA . LEU A 1 73 ? 5.094 1.426 -9.343 1.00 91.88 73 LEU A CA 1
ATOM 508 C C . LEU A 1 73 ? 6.506 0.863 -9.116 1.00 91.88 73 LEU A C 1
ATOM 510 O O . LEU A 1 73 ? 7.365 1.024 -9.982 1.00 91.88 73 LEU A O 1
ATOM 514 N N . VAL A 1 74 ? 6.751 0.167 -8.000 1.00 90.88 74 VAL A N 1
ATOM 515 C CA . VAL A 1 74 ? 8.037 -0.506 -7.728 1.00 90.88 74 VAL A CA 1
ATOM 516 C C . VAL A 1 74 ? 8.334 -1.562 -8.790 1.00 90.88 74 VAL A C 1
ATOM 518 O O . VAL A 1 74 ? 9.438 -1.593 -9.332 1.00 90.88 74 VAL A O 1
ATOM 521 N N . VAL A 1 75 ? 7.352 -2.402 -9.132 1.00 89.69 75 VAL A N 1
ATOM 522 C CA . VAL A 1 75 ? 7.517 -3.417 -10.184 1.00 89.69 75 VAL A CA 1
ATOM 523 C C . VAL A 1 75 ? 7.761 -2.745 -11.534 1.00 89.69 75 VAL A C 1
ATOM 525 O O . VAL A 1 75 ? 8.678 -3.139 -12.254 1.00 89.69 75 VAL A O 1
ATOM 528 N N . PHE A 1 76 ? 7.016 -1.688 -11.862 1.00 87.44 76 PHE A N 1
ATOM 529 C CA . PHE A 1 76 ? 7.215 -0.935 -13.101 1.00 87.44 76 PHE A CA 1
ATOM 530 C C . PHE A 1 76 ? 8.624 -0.329 -13.211 1.00 87.44 76 PHE A C 1
ATOM 532 O O . PHE A 1 76 ? 9.231 -0.355 -14.282 1.00 87.44 76 PHE A O 1
ATOM 539 N N . MET A 1 77 ? 9.194 0.146 -12.099 1.00 86.12 77 MET A N 1
ATOM 540 C CA . MET A 1 77 ? 10.550 0.702 -12.059 1.00 86.12 77 MET A CA 1
ATOM 541 C C . MET A 1 77 ? 11.623 -0.308 -12.510 1.00 86.12 77 MET A C 1
ATOM 543 O O . MET A 1 77 ? 12.639 0.090 -13.083 1.00 86.12 77 MET A O 1
ATOM 547 N N . THR A 1 78 ? 11.387 -1.614 -12.334 1.00 83.38 78 THR A N 1
ATOM 548 C CA . THR A 1 78 ? 12.312 -2.673 -12.786 1.00 83.38 78 THR A CA 1
ATOM 549 C C . THR A 1 78 ? 12.389 -2.810 -14.312 1.00 83.38 78 THR A C 1
ATOM 551 O O . THR A 1 78 ? 13.359 -3.358 -14.831 1.00 83.38 78 THR A O 1
ATOM 554 N N . ALA A 1 79 ? 11.407 -2.280 -15.052 1.00 78.44 79 ALA A N 1
ATOM 555 C CA . ALA A 1 79 ? 11.263 -2.484 -16.494 1.00 78.44 79 ALA A CA 1
ATOM 556 C C . ALA A 1 79 ? 12.170 -1.616 -17.378 1.00 78.44 79 ALA A C 1
ATOM 558 O O . ALA A 1 79 ? 12.191 -1.825 -18.592 1.00 78.44 79 ALA A O 1
ATOM 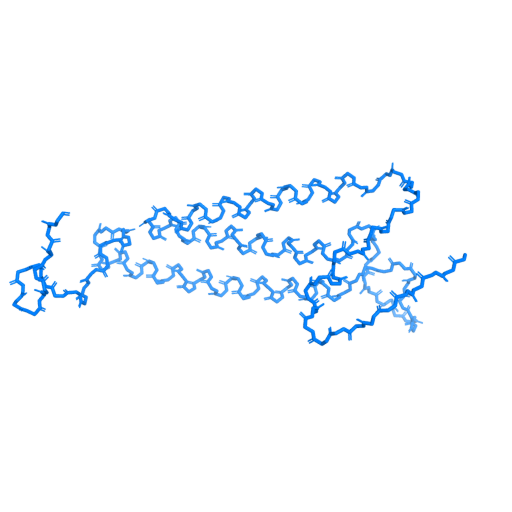559 N N . ARG A 1 80 ? 12.918 -0.676 -16.779 1.00 71.75 80 ARG A N 1
ATOM 560 C CA . ARG A 1 80 ? 13.653 0.415 -17.443 1.00 71.75 80 ARG A CA 1
ATOM 561 C C . ARG A 1 80 ? 12.719 1.306 -18.291 1.00 71.75 80 ARG A C 1
ATOM 563 O O . ARG A 1 80 ? 12.491 1.014 -19.465 1.00 71.75 80 ARG A O 1
ATOM 570 N N . PRO A 1 81 ? 12.205 2.421 -17.737 1.00 64.06 81 PRO A N 1
ATOM 571 C CA . PRO A 1 81 ? 11.380 3.361 -18.494 1.00 64.06 81 PRO A CA 1
ATOM 572 C C . PRO A 1 81 ? 12.246 4.050 -19.558 1.00 64.06 81 PRO A C 1
ATOM 574 O O . PRO A 1 81 ? 13.169 4.787 -19.223 1.00 64.06 81 PRO A O 1
ATOM 577 N N . GLY A 1 82 ? 12.011 3.771 -20.840 1.00 60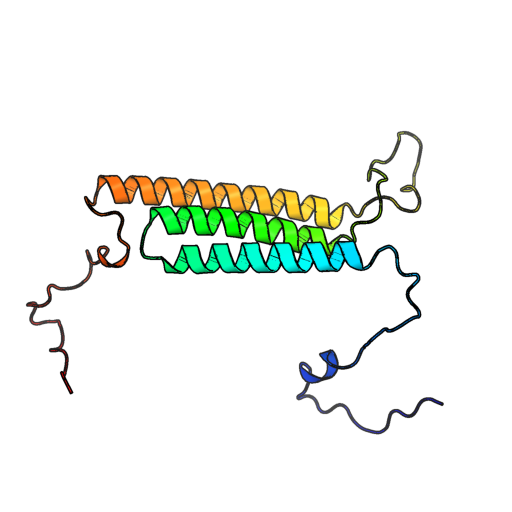.59 82 GLY A N 1
ATOM 578 C CA . GLY A 1 82 ? 12.816 4.372 -21.912 1.00 60.59 82 GLY A CA 1
ATOM 579 C C . GLY A 1 82 ? 12.569 3.848 -23.324 1.00 60.59 82 GLY A C 1
ATOM 580 O O . GLY A 1 82 ? 12.980 4.500 -24.276 1.00 60.59 82 GLY A O 1
ATOM 581 N N . SER A 1 83 ? 11.888 2.712 -23.488 1.00 62.56 83 SER A N 1
ATOM 582 C CA . SER A 1 83 ? 11.370 2.292 -24.793 1.00 62.56 83 SER A CA 1
ATOM 583 C C . SER A 1 83 ? 9.886 2.654 -24.912 1.00 62.56 83 SER A C 1
ATOM 585 O O . SER A 1 83 ? 9.116 2.371 -23.997 1.00 62.56 83 SER A O 1
ATOM 587 N N . LEU A 1 84 ? 9.495 3.278 -26.028 1.00 60.81 84 LEU A N 1
ATOM 588 C CA . LEU A 1 84 ? 8.097 3.557 -26.391 1.00 60.81 84 LEU A CA 1
ATOM 589 C C . LEU A 1 84 ? 7.549 2.579 -27.445 1.00 60.81 84 LEU A C 1
ATOM 591 O O . LEU A 1 84 ? 6.442 2.772 -27.941 1.00 60.81 84 LEU A O 1
ATOM 595 N N . THR A 1 85 ? 8.300 1.535 -27.802 1.00 64.00 85 THR A N 1
ATOM 596 C CA . THR A 1 85 ? 7.886 0.592 -28.846 1.00 64.00 85 THR A CA 1
ATOM 597 C C . THR A 1 85 ? 6.997 -0.500 -28.240 1.00 64.00 85 THR A C 1
ATOM 599 O O . THR A 1 85 ? 7.474 -1.245 -27.375 1.00 64.00 85 THR A O 1
ATOM 602 N N . PRO A 1 86 ? 5.726 -0.639 -28.669 1.00 62.16 86 PRO A N 1
ATOM 603 C CA . PRO A 1 86 ? 4.830 -1.666 -28.150 1.00 62.16 86 PRO A CA 1
ATOM 604 C C . PRO A 1 86 ? 5.439 -3.069 -28.300 1.00 62.16 86 PRO A C 1
ATOM 606 O O . PRO A 1 86 ? 5.987 -3.379 -29.361 1.00 62.16 86 PRO A O 1
ATOM 609 N N . PRO A 1 87 ? 5.334 -3.946 -27.286 1.00 64.88 87 PRO A N 1
ATOM 610 C CA . PRO A 1 87 ? 5.790 -5.329 -27.376 1.00 64.88 87 PRO A CA 1
ATOM 611 C C . PRO A 1 87 ? 4.760 -6.182 -28.132 1.00 64.88 87 PRO A C 1
ATOM 613 O O . PRO A 1 87 ? 4.171 -7.108 -27.581 1.00 64.88 87 PRO A O 1
ATOM 616 N N . VAL A 1 88 ? 4.504 -5.832 -29.392 1.00 67.62 88 VAL A N 1
ATOM 617 C CA . VAL A 1 88 ? 3.569 -6.534 -30.277 1.00 67.62 88 VAL A CA 1
ATOM 618 C C . VAL A 1 88 ? 4.338 -7.013 -31.502 1.00 67.62 88 VAL A C 1
ATOM 620 O O . VAL A 1 88 ? 5.077 -6.249 -32.118 1.00 67.62 88 VAL A O 1
ATOM 623 N N . ILE A 1 89 ? 4.186 -8.294 -31.835 1.00 66.81 89 ILE A N 1
ATOM 624 C CA . ILE A 1 89 ? 4.750 -8.878 -33.053 1.00 66.81 89 ILE A CA 1
ATOM 625 C C . ILE A 1 89 ? 3.751 -8.602 -34.178 1.00 66.81 89 ILE A C 1
ATOM 627 O O . ILE A 1 89 ? 2.619 -9.083 -34.128 1.00 66.81 89 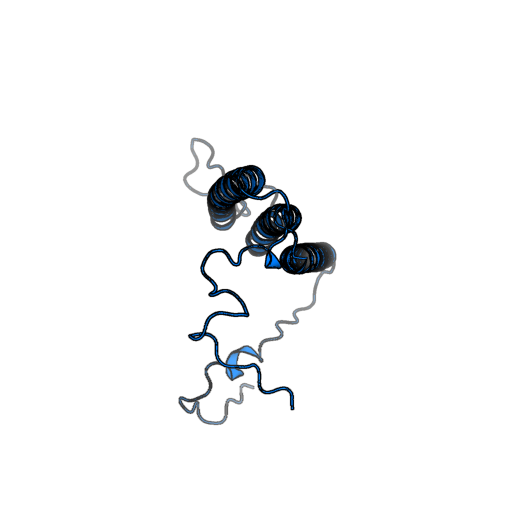ILE A O 1
ATOM 631 N N . GLU A 1 90 ? 4.145 -7.809 -35.171 1.00 69.19 90 GLU A N 1
ATOM 632 C CA . GLU A 1 90 ? 3.322 -7.599 -36.363 1.00 69.19 90 GLU A CA 1
ATOM 633 C C . GLU A 1 90 ? 3.193 -8.903 -37.175 1.00 69.19 90 GLU A C 1
ATOM 635 O O . GLU A 1 90 ? 4.148 -9.688 -37.251 1.00 69.19 90 GLU A O 1
ATOM 640 N N . PRO A 1 91 ? 2.024 -9.163 -37.792 1.00 61.69 91 PRO A N 1
ATOM 641 C CA . PRO A 1 91 ? 1.810 -10.368 -38.585 1.00 61.69 91 PRO A CA 1
ATOM 642 C C . PRO A 1 91 ? 2.795 -10.412 -39.764 1.00 61.69 91 PRO A C 1
ATOM 644 O O . PRO A 1 91 ? 2.738 -9.576 -40.660 1.00 61.69 91 PRO A O 1
ATOM 647 N N . GLY A 1 92 ? 3.701 -11.398 -39.757 1.00 66.00 92 GLY A N 1
ATOM 648 C CA . GLY A 1 92 ? 4.731 -11.588 -40.789 1.00 66.00 92 GLY A CA 1
ATOM 649 C C . GLY A 1 92 ? 6.179 -11.468 -40.299 1.00 66.00 92 GLY A C 1
ATOM 650 O O . GLY A 1 92 ? 7.090 -11.831 -41.039 1.00 66.00 92 GLY A O 1
ATOM 651 N N . PHE A 1 93 ? 6.409 -11.036 -39.055 1.00 62.84 93 PHE A N 1
ATOM 652 C CA . PHE A 1 93 ? 7.743 -10.983 -38.449 1.00 62.84 93 PHE A CA 1
ATOM 653 C C . PHE A 1 93 ? 7.956 -12.121 -37.441 1.00 62.84 93 PHE A C 1
ATOM 655 O O . PHE A 1 93 ? 7.084 -12.432 -36.636 1.00 62.84 93 PHE A O 1
ATOM 662 N N . THR A 1 94 ? 9.139 -12.743 -37.461 1.00 62.66 94 THR A N 1
ATOM 663 C CA . THR A 1 94 ? 9.525 -13.824 -36.529 1.00 62.66 94 THR A CA 1
ATOM 664 C C . THR A 1 94 ? 10.302 -13.326 -35.308 1.00 62.66 94 THR A C 1
ATOM 666 O O . THR A 1 94 ? 10.629 -14.117 -34.426 1.00 62.66 94 THR A O 1
ATOM 669 N N . THR A 1 95 ? 10.628 -12.032 -35.244 1.00 62.50 95 THR A N 1
ATOM 670 C CA . THR A 1 95 ? 11.463 -11.440 -34.188 1.00 62.50 95 THR A CA 1
ATOM 671 C C . THR A 1 95 ? 10.893 -10.113 -33.706 1.00 62.50 95 THR A C 1
ATOM 673 O O . THR A 1 95 ? 10.402 -9.323 -34.511 1.00 62.50 95 THR A O 1
ATOM 676 N N . LEU A 1 96 ? 11.002 -9.848 -32.401 1.00 61.72 96 LEU A N 1
ATOM 677 C CA . LEU A 1 96 ? 10.630 -8.557 -31.820 1.00 61.72 96 LEU A CA 1
ATOM 678 C C . LEU A 1 96 ? 11.511 -7.429 -32.395 1.00 61.72 96 LEU A C 1
ATOM 680 O O . LEU A 1 96 ? 12.717 -7.638 -32.566 1.00 61.72 96 LEU A O 1
ATOM 684 N N . PRO A 1 97 ? 10.950 -6.228 -32.635 1.00 63.91 97 PRO A N 1
ATOM 685 C CA . PRO A 1 97 ? 11.727 -5.047 -32.995 1.00 63.91 97 PRO A CA 1
ATOM 686 C C . PRO A 1 97 ? 12.843 -4.779 -31.976 1.00 63.91 97 PRO A C 1
ATOM 688 O O . PRO A 1 97 ? 12.633 -4.890 -30.763 1.00 63.91 97 PRO A O 1
ATOM 691 N N . ALA A 1 98 ? 14.030 -4.395 -32.456 1.00 59.88 98 ALA A N 1
ATOM 692 C CA . ALA A 1 98 ? 15.131 -3.993 -31.588 1.00 59.88 98 ALA A CA 1
ATOM 693 C C . ALA A 1 98 ? 14.696 -2.780 -30.748 1.00 59.88 98 ALA A C 1
ATOM 695 O O . ALA A 1 98 ? 14.411 -1.710 -31.282 1.00 59.88 98 ALA A O 1
ATOM 696 N N . GLY A 1 99 ? 14.608 -2.968 -29.431 1.00 64.00 99 GLY A N 1
ATOM 697 C CA . GLY A 1 99 ? 14.121 -1.946 -28.510 1.00 64.00 99 GLY A CA 1
ATOM 698 C C . GLY A 1 99 ? 12.635 -2.034 -28.170 1.00 64.00 99 GLY A C 1
ATOM 699 O O . GLY A 1 99 ? 12.112 -1.045 -27.684 1.00 64.00 99 GLY A O 1
ATOM 700 N N . ALA A 1 100 ? 11.945 -3.159 -28.384 1.00 66.44 100 ALA A N 1
ATOM 701 C CA . ALA A 1 100 ? 10.615 -3.391 -27.807 1.00 66.44 100 ALA A CA 1
ATOM 702 C C . ALA A 1 100 ? 10.625 -3.314 -26.264 1.00 66.44 100 ALA A C 1
ATOM 704 O O . ALA A 1 100 ? 11.618 -3.656 -25.615 1.00 66.44 100 ALA A O 1
ATOM 705 N N . VAL A 1 101 ? 9.517 -2.863 -25.671 1.00 70.56 101 VAL A N 1
ATOM 706 C CA . VAL A 1 101 ? 9.338 -2.824 -24.210 1.00 70.56 101 VAL A CA 1
ATOM 707 C C . VAL A 1 101 ? 9.398 -4.235 -23.610 1.00 70.56 101 VAL A C 1
ATOM 709 O O . VAL A 1 101 ? 8.948 -5.212 -24.206 1.00 70.56 101 VAL A O 1
ATOM 712 N N . ASN A 1 102 ? 9.930 -4.354 -22.392 1.00 74.88 102 ASN A N 1
ATOM 713 C CA . ASN A 1 102 ? 9.949 -5.621 -21.667 1.00 74.88 102 ASN A CA 1
ATOM 714 C C . ASN A 1 102 ? 8.520 -6.052 -21.284 1.00 74.88 102 ASN A C 1
ATOM 716 O O . ASN A 1 102 ? 7.907 -5.464 -20.394 1.00 74.88 102 ASN A O 1
ATOM 720 N N . ALA A 1 103 ? 8.012 -7.120 -21.902 1.00 82.38 103 ALA A N 1
ATOM 721 C CA . ALA A 1 103 ? 6.685 -7.667 -21.597 1.00 82.38 103 ALA A CA 1
ATOM 722 C C . ALA A 1 103 ? 6.599 -8.337 -20.207 1.00 82.38 103 ALA A C 1
ATOM 724 O O . ALA A 1 103 ? 5.512 -8.477 -19.649 1.00 82.38 103 ALA A O 1
ATOM 725 N N . LEU A 1 104 ? 7.736 -8.736 -19.621 1.00 85.50 104 LEU A N 1
ATOM 726 C CA . LEU A 1 104 ? 7.775 -9.446 -18.337 1.00 85.50 104 LEU A CA 1
ATOM 727 C C . LEU A 1 104 ? 7.285 -8.568 -17.167 1.00 85.50 104 LEU A C 1
ATOM 729 O O . LEU A 1 104 ? 6.317 -8.960 -16.515 1.00 85.50 104 LEU A O 1
ATOM 733 N N . PRO A 1 105 ? 7.847 -7.368 -16.908 1.00 85.50 105 PRO A N 1
ATOM 734 C CA . PRO A 1 105 ? 7.327 -6.488 -15.859 1.00 85.50 105 PRO A CA 1
ATOM 735 C C . PRO A 1 105 ? 5.885 -6.036 -16.114 1.00 85.50 105 PRO A C 1
ATOM 737 O O . PRO A 1 105 ? 5.131 -5.841 -15.167 1.00 85.50 105 PRO A O 1
ATOM 740 N N . GLN A 1 106 ? 5.477 -5.913 -17.382 1.00 85.94 106 GLN A N 1
ATOM 741 C CA . GLN A 1 106 ? 4.107 -5.547 -17.750 1.00 85.94 106 GLN A CA 1
ATOM 742 C C . GLN A 1 106 ? 3.097 -6.626 -17.334 1.00 85.94 106 GLN A C 1
ATOM 744 O O . GLN A 1 106 ? 2.066 -6.310 -16.738 1.00 85.94 106 GLN A O 1
ATOM 749 N N . ALA A 1 107 ? 3.407 -7.898 -17.595 1.00 90.56 107 ALA A N 1
ATOM 750 C CA . ALA A 1 107 ? 2.583 -9.015 -17.147 1.00 90.56 107 ALA A CA 1
ATOM 751 C C . ALA A 1 107 ? 2.535 -9.101 -15.611 1.00 90.56 107 ALA A C 1
ATOM 753 O O . ALA A 1 107 ? 1.463 -9.289 -15.035 1.00 90.56 107 ALA A O 1
ATOM 754 N N . LEU A 1 108 ? 3.673 -8.891 -14.938 1.00 90.56 108 LEU A N 1
ATOM 755 C CA . LEU A 1 108 ? 3.737 -8.893 -13.473 1.00 90.56 108 LEU A CA 1
ATOM 756 C C . LEU A 1 108 ? 2.874 -7.788 -12.852 1.00 90.56 108 LEU A C 1
ATOM 758 O O . LEU A 1 108 ? 2.141 -8.059 -11.902 1.00 90.56 108 LEU A O 1
ATOM 762 N N . VAL A 1 109 ? 2.885 -6.574 -13.409 1.00 91.75 109 VAL A N 1
ATOM 763 C CA . VAL A 1 109 ? 2.026 -5.478 -12.931 1.00 91.75 109 VAL A CA 1
ATOM 764 C C . VAL A 1 109 ? 0.544 -5.829 -13.066 1.00 91.75 109 VAL A C 1
ATOM 766 O O . VAL A 1 109 ? -0.217 -5.587 -12.134 1.00 91.75 109 VAL A O 1
ATOM 769 N N . LEU A 1 110 ? 0.117 -6.463 -14.164 1.00 93.19 110 LEU A N 1
ATOM 770 C CA . LEU A 1 110 ? -1.284 -6.874 -14.314 1.00 93.19 110 LEU A CA 1
ATOM 771 C C . LEU A 1 110 ? -1.702 -7.869 -13.219 1.00 93.19 110 LEU A C 1
ATOM 773 O O . LEU A 1 110 ? -2.772 -7.723 -12.628 1.00 93.19 110 LEU A O 1
ATOM 777 N N . THR A 1 111 ? -0.842 -8.843 -12.898 1.00 94.50 111 THR A N 1
ATOM 778 C CA . THR A 1 111 ? -1.113 -9.789 -11.801 1.00 94.50 111 THR A CA 1
ATOM 779 C C . THR A 1 111 ? -1.143 -9.105 -10.435 1.00 94.50 111 THR A C 1
ATOM 781 O O . THR A 1 111 ? -2.021 -9.395 -9.622 1.00 94.50 111 THR A O 1
ATOM 784 N N . ALA A 1 112 ? -0.242 -8.147 -10.199 1.00 93.00 112 ALA A N 1
ATOM 785 C CA . ALA A 1 112 ? -0.191 -7.382 -8.961 1.00 93.00 112 ALA A CA 1
ATOM 786 C C . ALA A 1 112 ? -1.450 -6.520 -8.766 1.00 93.00 112 ALA A C 1
ATOM 788 O O . ALA A 1 112 ? -1.991 -6.478 -7.662 1.00 93.00 112 ALA A O 1
ATOM 789 N N . ILE A 1 113 ? -1.980 -5.912 -9.834 1.00 93.94 113 ILE A N 1
ATOM 790 C CA . ILE A 1 113 ? -3.237 -5.148 -9.794 1.00 93.94 113 ILE A CA 1
ATOM 791 C C . ILE A 1 113 ? -4.419 -6.048 -9.417 1.00 93.94 113 ILE A C 1
ATOM 793 O O . ILE A 1 113 ? -5.231 -5.658 -8.581 1.00 93.94 113 ILE A O 1
ATOM 797 N N . VAL A 1 114 ? -4.515 -7.255 -9.983 1.00 95.88 114 VAL A N 1
ATOM 798 C CA . VAL A 1 114 ? -5.625 -8.181 -9.690 1.00 95.88 114 VAL A CA 1
ATOM 799 C C . VAL A 1 114 ? -5.573 -8.680 -8.245 1.00 95.88 114 VAL A C 1
ATOM 801 O O . VAL A 1 114 ? -6.596 -8.666 -7.559 1.00 95.88 114 VAL A O 1
ATOM 804 N N . ILE A 1 115 ? -4.391 -9.070 -7.754 1.00 95.00 115 ILE A N 1
ATOM 805 C CA . ILE A 1 115 ? -4.210 -9.479 -6.351 1.00 95.00 115 ILE A CA 1
ATOM 806 C C . ILE A 1 115 ? -4.513 -8.302 -5.418 1.00 95.00 115 ILE A C 1
ATOM 808 O O . ILE A 1 115 ? -5.249 -8.459 -4.444 1.00 95.00 115 ILE A O 1
ATOM 812 N N . GLY A 1 116 ? -3.998 -7.113 -5.740 1.00 94.25 116 GLY A N 1
ATOM 813 C CA . GLY A 1 116 ? -4.260 -5.890 -4.991 1.00 94.25 116 GLY A CA 1
ATOM 814 C C . GLY A 1 116 ? -5.752 -5.584 -4.905 1.00 94.25 116 GLY A C 1
ATOM 815 O O . GLY A 1 116 ? -6.255 -5.361 -3.810 1.00 94.25 116 GLY A O 1
ATOM 816 N N . PHE A 1 117 ? -6.474 -5.656 -6.026 1.00 95.31 117 PHE A N 1
ATOM 817 C CA . PHE A 1 117 ? -7.921 -5.450 -6.080 1.00 95.31 117 PHE A CA 1
ATOM 818 C C . PHE A 1 117 ? -8.689 -6.483 -5.247 1.00 95.31 117 PHE A C 1
ATOM 820 O O . PHE A 1 117 ? -9.567 -6.106 -4.472 1.00 95.31 117 PHE A O 1
ATOM 827 N N . ALA A 1 118 ? -8.328 -7.766 -5.335 1.00 96.38 118 ALA A N 1
ATOM 828 C CA . ALA A 1 118 ? -8.953 -8.818 -4.536 1.00 96.38 118 ALA A CA 1
ATOM 829 C C . ALA A 1 118 ? -8.781 -8.575 -3.025 1.00 96.38 118 ALA A C 1
ATOM 831 O O . ALA A 1 118 ? -9.755 -8.660 -2.273 1.00 96.38 118 ALA A O 1
ATOM 832 N N . LEU A 1 119 ? -7.569 -8.211 -2.584 1.00 95.94 119 LEU A N 1
ATOM 833 C CA . LEU A 1 119 ? -7.286 -7.871 -1.184 1.00 95.94 119 LEU A CA 1
ATOM 834 C C . LEU A 1 119 ? -8.030 -6.606 -0.734 1.00 95.94 119 LEU A C 1
ATOM 836 O O . LEU A 1 119 ? -8.522 -6.552 0.392 1.00 95.94 119 LEU A O 1
ATOM 840 N N . LEU A 1 120 ? -8.156 -5.610 -1.613 1.00 96.19 120 LEU A N 1
ATOM 841 C CA . LEU A 1 120 ? -8.898 -4.374 -1.359 1.00 96.19 120 LEU A CA 1
ATOM 842 C C . LEU A 1 120 ? -10.393 -4.644 -1.171 1.00 96.19 120 LEU A C 1
ATOM 844 O O . LEU A 1 120 ? -10.971 -4.201 -0.181 1.00 96.19 120 LEU A O 1
ATOM 848 N N . CYS A 1 121 ? -11.010 -5.407 -2.077 1.00 96.38 121 CYS A N 1
ATOM 849 C CA . CYS A 1 121 ? -12.411 -5.807 -1.970 1.00 96.38 121 CYS A CA 1
ATOM 850 C C . CYS A 1 121 ? -12.664 -6.622 -0.703 1.00 96.38 121 CYS A C 1
ATOM 852 O O . CYS A 1 121 ? -13.616 -6.341 0.023 1.00 96.38 121 CYS A O 1
ATOM 854 N N . PHE A 1 122 ? -11.798 -7.594 -0.409 1.00 96.44 122 PHE A N 1
ATOM 855 C CA . PHE A 1 122 ? -11.894 -8.392 0.810 1.00 96.44 122 PHE A CA 1
ATOM 856 C C . PHE A 1 122 ? -11.812 -7.519 2.070 1.00 96.44 122 PHE A C 1
ATOM 858 O O . PHE A 1 122 ? -12.682 -7.602 2.936 1.00 96.44 122 PHE A O 1
ATOM 865 N N . SER A 1 123 ? -10.806 -6.644 2.149 1.00 95.19 123 SER A N 1
ATOM 866 C CA . SER A 1 123 ? -10.607 -5.744 3.287 1.00 95.19 123 SER A CA 1
ATOM 867 C C . SER A 1 123 ? -11.781 -4.776 3.464 1.00 95.19 123 SER A C 1
ATOM 869 O O . SER A 1 123 ? -12.258 -4.577 4.579 1.00 95.19 123 SER A O 1
ATOM 871 N N . LEU A 1 124 ? -12.322 -4.237 2.367 1.00 94.75 124 LEU A N 1
ATOM 872 C CA . LEU A 1 124 ? -13.464 -3.324 2.392 1.00 94.75 124 LEU A CA 1
ATOM 873 C C . LEU A 1 124 ? -14.748 -4.020 2.859 1.00 94.75 124 LEU A C 1
ATOM 875 O O . LEU A 1 124 ? -15.470 -3.469 3.688 1.00 94.75 124 LEU A O 1
ATOM 879 N N . VAL A 1 125 ? -15.016 -5.241 2.385 1.00 95.31 125 VAL A N 1
ATOM 880 C CA . VAL A 1 125 ? -16.160 -6.044 2.849 1.00 95.31 125 VAL A CA 1
ATOM 881 C C . VAL A 1 125 ? -16.021 -6.377 4.334 1.00 95.31 125 VAL A C 1
ATOM 883 O O . VAL A 1 125 ? -16.989 -6.238 5.082 1.00 95.31 125 VAL A O 1
ATOM 886 N N . LEU A 1 126 ? -14.824 -6.764 4.782 1.00 93.00 126 LEU A N 1
ATOM 887 C CA . LEU A 1 126 ? -14.563 -7.056 6.191 1.00 93.00 126 LEU A CA 1
ATOM 888 C C . LEU A 1 126 ? -14.739 -5.811 7.070 1.00 93.00 126 LEU A C 1
ATOM 890 O O . LEU A 1 126 ? -15.400 -5.877 8.106 1.00 93.00 126 LEU A O 1
ATOM 894 N N . ALA A 1 127 ? -14.204 -4.668 6.640 1.00 91.19 127 ALA A N 1
ATOM 895 C CA . ALA A 1 127 ? -14.351 -3.398 7.340 1.00 91.19 127 ALA A CA 1
ATOM 896 C C . ALA A 1 127 ? -15.820 -2.958 7.417 1.00 91.19 127 ALA A C 1
ATOM 898 O O . ALA A 1 127 ? -16.279 -2.551 8.482 1.00 91.19 127 ALA A O 1
ATOM 899 N N . ALA A 1 128 ? -16.583 -3.093 6.327 1.00 91.00 128 ALA A N 1
ATOM 900 C CA . ALA A 1 128 ? -18.010 -2.780 6.305 1.00 91.00 128 ALA A CA 1
ATOM 901 C C . ALA A 1 128 ? -18.810 -3.695 7.245 1.00 91.00 128 ALA A C 1
ATOM 903 O O . ALA A 1 128 ? -19.660 -3.227 8.002 1.00 91.00 128 ALA A O 1
ATOM 904 N N . TRP A 1 129 ? -18.508 -4.993 7.244 1.00 91.19 129 TRP A N 1
ATOM 905 C CA . TRP A 1 129 ? -19.143 -5.956 8.139 1.00 91.19 129 TRP A CA 1
ATOM 906 C C . TRP A 1 129 ? -18.823 -5.678 9.616 1.00 91.19 129 TRP A C 1
ATOM 908 O O . TRP A 1 129 ? -19.714 -5.737 10.465 1.00 91.19 129 TRP A O 1
ATOM 918 N N . LEU A 1 130 ? -17.575 -5.317 9.935 1.00 89.62 130 LEU A N 1
ATOM 919 C CA . LEU A 1 130 ? -17.171 -4.906 11.284 1.00 89.62 130 LEU A CA 1
ATOM 920 C C . LEU A 1 130 ? -17.874 -3.613 11.709 1.00 89.62 130 LEU A C 1
ATOM 922 O O . LEU A 1 130 ? -18.394 -3.549 12.821 1.00 89.62 130 LEU A O 1
ATOM 926 N N . ALA A 1 131 ? -17.957 -2.624 10.817 1.00 86.94 131 ALA A N 1
ATOM 927 C CA . ALA A 1 131 ? -18.628 -1.350 11.073 1.00 86.94 131 ALA A CA 1
ATOM 928 C C . ALA A 1 131 ? -20.140 -1.501 11.315 1.00 86.94 131 ALA A C 1
ATOM 930 O O . ALA A 1 131 ? -20.733 -0.711 12.041 1.00 86.94 131 ALA A O 1
ATOM 931 N N . GLN A 1 132 ? -20.779 -2.528 10.747 1.00 87.06 132 GLN A N 1
ATOM 932 C CA . GLN A 1 132 ? -22.176 -2.847 11.060 1.00 87.06 132 GLN A CA 1
ATOM 933 C C . GLN A 1 132 ? -22.341 -3.488 12.444 1.00 87.06 132 GLN A C 1
ATOM 935 O O . GLN A 1 132 ? -23.360 -3.286 13.101 1.00 87.06 132 GLN A O 1
ATOM 940 N N . ARG A 1 133 ? -21.354 -4.269 12.896 1.00 83.31 133 ARG A N 1
ATOM 941 C CA . ARG A 1 133 ? -21.394 -4.956 14.197 1.00 83.31 133 ARG A CA 1
ATOM 942 C C . ARG A 1 133 ? -20.941 -4.078 15.355 1.00 83.31 133 ARG A C 1
ATOM 944 O O . ARG A 1 133 ? -21.376 -4.296 16.483 1.00 83.31 133 ARG A O 1
ATOM 951 N N . GLN A 1 134 ? -20.068 -3.113 15.096 1.00 78.19 134 GLN A N 1
ATOM 952 C CA . GLN A 1 134 ? -19.471 -2.263 16.115 1.00 78.19 134 GLN A CA 1
ATOM 953 C C . GLN A 1 134 ? -19.735 -0.798 15.809 1.00 78.19 134 GLN A C 1
ATOM 955 O O . GLN A 1 134 ? -19.477 -0.310 14.717 1.00 78.19 134 GLN A O 1
ATOM 960 N N . ARG A 1 135 ? -20.218 -0.065 16.816 1.00 68.56 135 ARG A N 1
ATOM 961 C CA . ARG A 1 135 ? -20.540 1.361 16.674 1.00 68.56 135 ARG A CA 1
ATOM 962 C C . ARG A 1 135 ? -19.289 2.254 16.536 1.00 68.56 135 ARG A C 1
ATOM 964 O O . ARG A 1 135 ? -19.431 3.433 16.230 1.00 68.56 135 ARG A O 1
ATOM 971 N N . ARG A 1 136 ? -18.083 1.711 16.768 1.00 68.69 136 ARG A N 1
ATOM 972 C CA . ARG A 1 136 ? -16.780 2.361 16.538 1.00 68.69 136 ARG A CA 1
ATOM 973 C C . ARG A 1 136 ? -15.972 1.564 15.519 1.00 68.69 136 ARG A C 1
ATOM 975 O O . ARG A 1 136 ? -15.837 0.356 15.660 1.00 68.69 136 ARG A O 1
ATOM 982 N N . ALA A 1 137 ? -15.398 2.261 14.542 1.00 78.25 137 ALA A N 1
ATOM 983 C CA . ALA A 1 137 ? -14.487 1.705 13.539 1.00 78.25 137 ALA A CA 1
ATOM 984 C C . ALA A 1 137 ? -13.011 1.785 13.991 1.00 78.25 137 ALA A C 1
ATOM 986 O O . ALA A 1 137 ? -12.125 2.092 13.193 1.00 78.25 137 ALA A O 1
ATOM 987 N N . ASP A 1 138 ? -12.779 1.554 15.281 1.00 85.44 138 ASP A N 1
ATOM 988 C CA . ASP A 1 138 ? -11.478 1.643 15.943 1.00 85.44 138 ASP A CA 1
ATOM 989 C C . ASP A 1 138 ? -10.906 0.238 16.173 1.00 85.44 138 ASP A C 1
ATOM 991 O O . ASP A 1 138 ? -11.636 -0.673 16.574 1.00 85.44 138 ASP A O 1
ATOM 995 N N . VAL A 1 139 ? -9.617 0.056 15.893 1.00 85.88 139 VAL A N 1
ATOM 996 C CA . VAL A 1 139 ? -8.948 -1.252 15.952 1.00 85.88 139 VAL A CA 1
ATOM 997 C C . VAL A 1 139 ? -8.732 -1.694 17.402 1.00 85.88 139 VAL A C 1
ATOM 999 O O . VAL A 1 139 ? -8.932 -2.871 17.708 1.00 85.88 139 VAL A O 1
ATOM 1002 N N . ASP A 1 140 ? -8.437 -0.764 18.314 1.00 83.62 140 ASP A N 1
ATOM 1003 C CA . ASP A 1 140 ? -8.240 -1.064 19.743 1.00 83.62 140 ASP A CA 1
ATOM 1004 C C . ASP A 1 140 ? -9.534 -1.534 20.433 1.00 83.62 140 ASP A C 1
ATOM 1006 O O . ASP A 1 140 ? -9.506 -2.192 21.477 1.00 83.62 140 ASP A O 1
ATOM 1010 N N . GLY A 1 141 ? -10.689 -1.258 19.823 1.00 80.06 141 GLY A N 1
ATOM 1011 C CA . GLY A 1 141 ? -11.997 -1.735 20.268 1.00 80.06 141 GLY A CA 1
ATOM 1012 C C . GLY A 1 141 ? -12.276 -3.219 19.991 1.00 80.06 141 GLY A C 1
ATOM 1013 O O . GLY A 1 141 ? -13.229 -3.767 20.549 1.00 80.06 141 GLY A O 1
ATOM 1014 N N . LEU A 1 142 ? -11.464 -3.904 19.175 1.00 84.75 142 LEU A N 1
ATOM 1015 C CA . LEU A 1 142 ? -11.703 -5.281 18.713 1.00 84.75 142 LEU A CA 1
ATOM 1016 C C . LEU A 1 142 ? -11.347 -6.365 19.758 1.00 84.75 142 LEU A C 1
ATOM 1018 O O . LEU A 1 142 ? -10.734 -7.379 19.436 1.00 84.75 142 LEU A O 1
ATOM 1022 N N . ARG A 1 143 ? -11.764 -6.191 21.018 1.00 82.44 143 ARG A N 1
ATOM 1023 C CA . ARG A 1 143 ? -11.384 -7.049 22.164 1.00 82.44 143 ARG A CA 1
ATOM 1024 C C . ARG A 1 143 ? -12.429 -8.105 22.532 1.00 82.44 143 ARG A C 1
ATOM 1026 O O . ARG A 1 143 ? -12.503 -8.534 23.676 1.00 82.44 143 ARG A O 1
ATOM 1033 N N . ALA A 1 144 ? -13.247 -8.543 21.576 1.00 80.31 144 ALA A N 1
ATOM 1034 C CA . ALA A 1 144 ? -14.372 -9.452 21.838 1.00 80.31 144 ALA A CA 1
ATOM 1035 C C . ALA A 1 144 ? -13.965 -10.816 22.437 1.00 80.31 144 ALA A C 1
ATOM 1037 O O . ALA A 1 144 ? -14.793 -11.487 23.046 1.00 80.31 144 ALA A O 1
ATOM 1038 N N . THR A 1 145 ? -12.712 -11.231 22.248 1.00 83.44 145 THR A N 1
ATOM 1039 C CA . THR A 1 145 ? -12.147 -12.475 22.793 1.00 83.44 145 THR A CA 1
ATOM 1040 C C . THR A 1 145 ? -11.290 -12.263 24.038 1.00 83.44 145 THR A C 1
ATOM 1042 O O . THR A 1 145 ? -10.808 -13.241 24.603 1.00 83.44 145 THR A O 1
ATOM 1045 N N . GLU A 1 146 ? -11.047 -11.016 24.451 1.00 80.75 146 GLU A N 1
ATOM 1046 C CA . GLU A 1 146 ? -10.283 -10.756 25.667 1.00 80.75 146 GLU A CA 1
ATOM 1047 C C . GLU A 1 146 ? -11.186 -10.934 26.898 1.00 80.75 146 GLU A C 1
ATOM 1049 O O . GLU A 1 146 ? -12.301 -10.405 26.906 1.00 80.75 146 GLU A O 1
ATOM 1054 N N . PRO A 1 147 ? -10.722 -11.644 27.946 1.00 79.62 147 PRO A N 1
ATOM 1055 C CA . PRO A 1 147 ? -11.411 -11.676 29.230 1.00 79.62 147 PRO A CA 1
ATOM 1056 C C . PRO A 1 147 ? -11.629 -10.261 29.761 1.00 79.62 147 PRO A C 1
ATOM 1058 O O . PRO A 1 147 ? -10.794 -9.370 29.557 1.00 79.62 147 PRO A O 1
ATOM 1061 N N . ALA A 1 148 ? -12.734 -10.046 30.474 1.00 75.75 148 ALA A N 1
ATOM 1062 C CA . ALA A 1 148 ? -12.985 -8.744 31.069 1.00 75.75 148 ALA A CA 1
ATOM 1063 C C . ALA A 1 148 ? -11.820 -8.373 32.009 1.00 75.75 148 ALA A C 1
ATOM 1065 O O . ALA A 1 148 ? -11.219 -9.254 32.626 1.00 75.75 148 ALA A O 1
ATOM 1066 N N . PRO A 1 149 ? -11.489 -7.078 32.179 1.00 70.81 149 PRO A N 1
ATOM 1067 C CA . PRO A 1 149 ? -10.462 -6.654 33.133 1.00 70.81 149 PRO A CA 1
ATOM 1068 C C . PRO A 1 149 ? -10.672 -7.186 34.562 1.00 70.81 149 PRO A C 1
ATOM 1070 O O . PRO A 1 149 ? -9.722 -7.271 35.327 1.00 70.81 149 PRO A O 1
ATOM 1073 N N . THR A 1 150 ? -11.912 -7.541 34.898 1.00 71.44 150 THR A N 1
ATOM 1074 C CA . THR A 1 150 ? -12.359 -8.077 36.187 1.00 71.44 150 THR A CA 1
ATOM 1075 C C . THR A 1 150 ? -12.413 -9.609 36.253 1.00 71.44 150 THR A C 1
ATOM 1077 O O . THR A 1 150 ? -12.819 -10.141 37.284 1.00 71.44 150 THR A O 1
ATOM 1080 N N . ASP A 1 151 ? -12.063 -10.334 35.185 1.00 77.19 151 ASP A N 1
ATOM 1081 C CA . ASP A 1 151 ? -12.060 -11.801 35.195 1.00 77.19 151 ASP A CA 1
ATOM 1082 C C . ASP A 1 151 ? -10.876 -12.352 35.991 1.00 77.19 151 ASP A C 1
ATOM 1084 O O . ASP A 1 151 ? -9.729 -11.965 35.777 1.00 77.19 151 ASP A O 1
ATOM 1088 N N . ALA A 1 152 ? -11.143 -13.347 36.840 1.00 72.50 152 ALA A N 1
ATOM 1089 C CA . ALA A 1 152 ? -10.138 -14.007 37.681 1.00 72.50 152 ALA A CA 1
ATOM 1090 C C . ALA A 1 152 ? -9.018 -14.717 36.889 1.00 72.50 152 ALA A C 1
ATOM 1092 O O . ALA A 1 152 ? -7.986 -15.068 37.453 1.00 72.50 152 ALA A O 1
ATOM 1093 N N . VAL A 1 153 ? -9.226 -14.944 35.587 1.00 79.56 153 VAL A N 1
ATOM 1094 C CA . VAL A 1 153 ? -8.232 -15.519 34.667 1.00 79.56 153 VAL A CA 1
ATOM 1095 C C . VAL A 1 153 ? -7.197 -14.475 34.235 1.00 79.56 153 VAL A C 1
ATOM 1097 O O . VAL A 1 153 ? -6.072 -14.839 33.892 1.00 79.56 153 VAL A O 1
ATOM 1100 N N . LYS A 1 154 ? -7.552 -13.181 34.234 1.00 72.19 154 LYS A N 1
ATOM 1101 C CA . LYS A 1 154 ? -6.639 -12.125 33.801 1.00 72.19 154 LYS A CA 1
ATOM 1102 C C . LYS A 1 154 ? -5.606 -11.873 34.906 1.00 72.19 154 LYS A C 1
ATOM 1104 O O . LYS A 1 154 ? -5.998 -11.551 36.027 1.00 72.19 154 LYS A O 1
ATOM 1109 N N . PRO A 1 155 ? -4.297 -12.001 34.623 1.00 73.56 155 PRO A N 1
ATOM 1110 C CA . PRO A 1 155 ? -3.284 -11.649 35.605 1.00 73.56 155 PRO A CA 1
ATOM 1111 C C . PRO A 1 155 ? -3.424 -10.165 35.953 1.00 73.56 155 PRO A C 1
ATOM 1113 O O . PRO A 1 155 ? -3.594 -9.330 35.060 1.00 73.56 155 PRO A O 1
ATOM 1116 N N . ALA A 1 156 ? -3.373 -9.844 37.248 1.00 70.44 156 ALA A N 1
ATOM 1117 C CA . ALA A 1 156 ? -3.286 -8.461 37.692 1.00 70.44 156 ALA A CA 1
ATOM 1118 C C . ALA A 1 156 ? -2.063 -7.827 37.018 1.00 70.44 156 ALA A C 1
ATOM 1120 O O . ALA A 1 156 ? -0.968 -8.392 37.062 1.00 70.44 156 ALA A O 1
ATOM 1121 N N . ILE A 1 157 ? -2.267 -6.700 36.338 1.00 70.50 157 ILE A N 1
ATOM 1122 C CA . ILE A 1 157 ? -1.165 -5.924 35.776 1.00 70.50 157 ILE A CA 1
ATOM 1123 C C . ILE A 1 157 ? -0.297 -5.516 36.972 1.00 70.50 157 ILE A C 1
ATOM 1125 O O . ILE A 1 157 ? -0.788 -4.847 37.878 1.00 70.50 157 ILE A O 1
ATOM 1129 N N . LEU A 1 158 ? 0.948 -5.989 37.021 1.00 69.31 158 LEU A N 1
ATOM 1130 C CA . LEU A 1 158 ? 1.932 -5.521 37.992 1.00 69.31 158 LEU A CA 1
ATOM 1131 C C . LEU A 1 158 ? 2.273 -4.083 37.580 1.00 69.31 158 LEU A C 1
ATOM 1133 O O . LEU A 1 158 ? 2.964 -3.872 36.586 1.00 69.31 158 LEU A O 1
ATOM 1137 N N . GLU A 1 159 ? 1.665 -3.108 38.251 1.00 66.44 159 GLU A N 1
ATOM 1138 C CA . GLU A 1 159 ? 2.021 -1.695 38.126 1.00 66.44 159 GLU A CA 1
ATOM 1139 C C . GLU A 1 159 ? 3.308 -1.464 38.934 1.00 66.44 159 GLU A C 1
ATOM 1141 O O . GLU A 1 159 ? 3.241 -1.166 40.127 1.00 66.44 159 GLU A O 1
ATOM 1146 N N . ASP A 1 160 ? 4.462 -1.665 38.288 1.00 49.62 160 ASP A N 1
ATOM 1147 C CA . ASP A 1 160 ? 5.784 -1.205 38.747 1.00 49.62 160 ASP A CA 1
ATOM 1148 C C . ASP A 1 160 ? 6.186 0.091 38.018 1.00 49.62 160 ASP A C 1
ATOM 1150 O O . ASP A 1 160 ? 6.035 0.148 36.771 1.00 49.62 160 ASP A O 1
#

Foldseek 3Di:
DDDDDDDDDPPPPPVVVPDDDPPDPDPPDQPVVLVVLVVVLVVLLVCLVVLCVPQFLVSPLVSLLSVLVSVLSVLVSVFPPDAPADQDDDPPDPDTPDRHTDVVSVVVSVVSVVVSVVVSVVSVVVLVVVVVVDVGRGNVPPCPPPDDPPDPPDPDPPPD

Sequence (160 aa):
MWGCSSPCGVLSAVMCMRCSPMAGPRHDEGGSMGLMLAITISIIVAVGVLLLLSGELFRLVIGLAVLGTAVNLVVFMTARPGSLTPPVIEPGFTTLPAGAVNALPQALVLTAIVIGFALLCFSLVLAAWLAQRQRRADVDGLRATEPAPTDAVKPAILED